Protein AF-A0A520KYK0-F1 (afdb_monomer)

Mean predicted aligned error: 3.5 Å

Sequence (124 aa):
MNSVIFGQGYVASILNVGLQRIKDGEIGLEGIPLGNSISKTVEAINIVGAFDLDKKKIGKNLGEVTKDYWDGNIKFDDDYIIEEGYRDNRKGGNVDLEEELERLTDIYERKDAEIFVNTITTES

pLDDT: mean 94.49, std 6.37, range [65.88, 98.56]

InterPro domains:
  IPR036291 NAD(P)-binding domain superfamily [SSF51735] (4-123)
  IPR052199 Myo-inositol 1-phosphate synthase [PTHR43125] (4-124)

Organism: NCBI:txid2491085

Radius of gyration: 15.78 Å; Cα contacts (8 Å, |Δi|>4): 165; chains: 1; bounding box: 41×30×44 Å

Nearest PDB structures (foldseek):
  3cin-assembly1_A  TM=8.875E-01  e=6.623E-11  Thermotoga maritima MSB8
  6irh-assembly1_A  TM=4.059E-01  e=8.403E+00  Homo sapiens
  6irh-assembly1_C  TM=4.058E-01  e=8.403E+00  Homo sapiens
  3cnb-assembly3_C  TM=2.040E-01  e=7.358E+00  Colwellia psychrerythraea 34H

Solvent-accessible surface area (backbone atoms only — not comparable to full-atom values): 7497 Å² total; per-residue (Å²): 86,32,24,34,36,36,27,78,42,65,68,48,37,53,49,53,51,51,48,46,35,38,62,72,63,76,47,79,56,82,94,44,95,58,52,79,80,51,97,66,54,72,70,53,57,38,68,68,36,33,21,30,87,54,76,91,43,42,78,36,37,46,66,64,57,29,56,82,73,40,95,69,92,77,82,62,93,67,59,39,53,26,35,78,52,90,75,91,48,65,91,79,48,93,65,64,61,64,62,55,48,52,56,49,50,55,52,40,58,77,53,58,54,76,41,82,44,84,54,54,81,87,84,131

Secondary structure (DSSP, 8-state):
-EEEEE--SHHHHHHHHHHHHHHTTSS--TT-TTTTSSSS-GGG-EEEEEEES-TTTTTSBHHHHHTTT--S----SS-PBEEE-----TTTS---HHHHHHHHHHHHHHTT--EEEE-PPPP-

Foldseek 3Di:
DEEEEEALDLVVLVLQVVLQCVLVVVDACPPPVCAVVDPDHSVNYDHLEYEYQDPVQAQAWSQVSSVVRDVDDDDGPRRDGHHHADDPCVVPDDDPPVVNVVVVVVVCVVSVHDYYHYPDDDDD

Structure (mmCIF, N/CA/C/O backbone):
data_AF-A0A520KYK0-F1
#
_entry.id   AF-A0A520KYK0-F1
#
loop_
_atom_site.group_PDB
_atom_site.id
_atom_site.type_symbol
_atom_site.label_atom_id
_atom_site.label_alt_id
_atom_site.label_comp_id
_atom_site.label_asym_id
_atom_site.label_entity_id
_atom_site.label_seq_id
_atom_site.pdbx_PDB_ins_code
_atom_site.Cartn_x
_atom_site.Cartn_y
_atom_site.Cartn_z
_atom_site.occupancy
_atom_site.B_iso_or_equiv
_atom_site.auth_seq_id
_atom_site.auth_comp_id
_atom_site.auth_asym_id
_atom_site.auth_atom_id
_atom_site.pdbx_PDB_model_num
ATOM 1 N N . MET A 1 1 ? 3.575 2.377 13.053 1.00 93.25 1 MET A N 1
ATOM 2 C CA . MET A 1 1 ? 4.380 1.284 12.475 1.00 93.25 1 MET A CA 1
ATOM 3 C C . MET A 1 1 ? 4.330 1.478 10.982 1.00 93.25 1 MET A C 1
ATOM 5 O O . MET A 1 1 ? 3.332 1.117 10.356 1.00 93.25 1 MET A O 1
ATOM 9 N N . ASN A 1 2 ? 5.336 2.161 10.456 1.00 97.50 2 ASN A N 1
ATOM 10 C CA . ASN A 1 2 ? 5.378 2.544 9.055 1.00 97.50 2 ASN A CA 1
ATOM 11 C C . ASN A 1 2 ? 5.711 1.310 8.227 1.00 97.50 2 ASN A C 1
ATOM 13 O O . ASN A 1 2 ? 6.734 0.658 8.423 1.00 97.50 2 ASN A O 1
ATOM 17 N N . SER A 1 3 ? 4.792 0.943 7.348 1.00 98.19 3 SER A N 1
ATOM 18 C CA . SER A 1 3 ? 4.852 -0.289 6.579 1.00 98.19 3 SER A CA 1
ATOM 19 C C . SER A 1 3 ? 4.788 0.024 5.094 1.00 98.19 3 SER A C 1
ATOM 21 O O . SER A 1 3 ? 4.066 0.928 4.680 1.00 98.19 3 SER A O 1
ATOM 23 N N . VAL A 1 4 ? 5.497 -0.746 4.280 1.00 98.50 4 VAL A N 1
ATOM 24 C CA . VAL A 1 4 ? 5.397 -0.681 2.820 1.00 98.50 4 VAL A CA 1
ATOM 25 C C . VAL A 1 4 ? 4.990 -2.029 2.245 1.00 98.50 4 VAL A C 1
ATOM 27 O O . VAL A 1 4 ? 5.268 -3.078 2.833 1.00 98.50 4 VAL A O 1
ATOM 30 N N . ILE A 1 5 ? 4.322 -2.003 1.093 1.00 98.56 5 ILE A N 1
ATOM 31 C CA . ILE A 1 5 ? 3.816 -3.207 0.426 1.00 98.56 5 ILE A CA 1
ATOM 32 C C . ILE A 1 5 ? 4.538 -3.442 -0.905 1.00 98.56 5 ILE A C 1
ATOM 34 O O . ILE A 1 5 ? 4.685 -2.528 -1.713 1.00 98.56 5 ILE A O 1
ATOM 38 N N . PHE A 1 6 ? 4.916 -4.688 -1.180 1.00 98.19 6 PHE A N 1
ATOM 39 C CA . PHE A 1 6 ? 5.351 -5.134 -2.503 1.00 98.19 6 PHE A CA 1
ATOM 40 C C . PHE A 1 6 ? 4.214 -5.885 -3.204 1.00 98.19 6 PHE A C 1
ATOM 42 O O . PHE A 1 6 ? 3.749 -6.915 -2.724 1.00 98.19 6 PHE A O 1
ATOM 49 N N . GLY A 1 7 ? 3.768 -5.372 -4.350 1.00 97.94 7 GLY A N 1
ATOM 50 C CA . GLY A 1 7 ? 2.629 -5.863 -5.125 1.00 97.94 7 GLY A CA 1
ATOM 51 C C . GLY A 1 7 ? 1.300 -5.270 -4.653 1.00 97.94 7 GLY A C 1
ATOM 52 O O . GLY A 1 7 ? 0.675 -5.797 -3.736 1.00 97.94 7 GLY A O 1
ATOM 53 N N . GLN A 1 8 ? 0.804 -4.227 -5.327 1.00 98.31 8 GLN A N 1
ATOM 54 C CA . GLN A 1 8 ? -0.491 -3.597 -5.038 1.00 98.31 8 GLN A CA 1
ATOM 55 C C . GLN A 1 8 ? -1.628 -4.350 -5.754 1.00 98.31 8 GLN A C 1
ATOM 57 O O . GLN A 1 8 ? -2.280 -3.850 -6.675 1.00 98.31 8 GLN A O 1
ATOM 62 N N . GLY A 1 9 ? -1.804 -5.620 -5.391 1.00 97.81 9 GLY A N 1
ATOM 63 C CA . GLY A 1 9 ? -2.870 -6.493 -5.889 1.00 97.81 9 GLY A CA 1
ATOM 64 C C . GLY A 1 9 ? -4.085 -6.550 -4.962 1.00 97.81 9 GLY A C 1
ATOM 65 O O . GLY A 1 9 ? -4.249 -5.728 -4.065 1.00 97.81 9 GLY A O 1
ATOM 66 N N . TYR A 1 10 ? -4.905 -7.589 -5.138 1.00 98.25 10 TYR A N 1
ATOM 67 C CA . TYR A 1 10 ? -6.143 -7.787 -4.374 1.00 98.25 10 TYR A CA 1
ATOM 68 C C . TYR A 1 10 ? -5.903 -7.780 -2.856 1.00 98.25 10 TYR A C 1
ATOM 70 O O . TYR A 1 10 ? -6.578 -7.064 -2.122 1.00 98.25 10 TYR A O 1
ATOM 78 N N . VAL A 1 11 ? -4.908 -8.538 -2.379 1.00 98.31 11 VAL A N 1
ATOM 79 C CA . VAL A 1 11 ? -4.589 -8.633 -0.943 1.00 98.31 11 VAL A CA 1
ATOM 80 C C . VAL A 1 11 ? -4.198 -7.268 -0.379 1.00 98.31 11 VAL A C 1
ATOM 82 O O . VAL A 1 11 ? -4.743 -6.851 0.637 1.00 98.31 11 VAL A O 1
ATOM 85 N N . ALA A 1 12 ? -3.304 -6.550 -1.061 1.00 98.44 12 ALA A N 1
ATOM 86 C CA . ALA A 1 12 ? -2.851 -5.227 -0.646 1.00 98.44 12 ALA A CA 1
ATOM 87 C C . ALA A 1 12 ? -3.992 -4.200 -0.622 1.00 98.44 12 ALA A C 1
ATOM 89 O O . ALA A 1 12 ? -4.089 -3.400 0.309 1.00 98.44 12 ALA A O 1
ATOM 90 N N . SER A 1 13 ? -4.878 -4.222 -1.619 1.00 98.38 13 SER A N 1
ATOM 91 C CA . SER A 1 13 ? -6.019 -3.307 -1.679 1.00 98.38 13 SER A CA 1
ATOM 92 C C . SER A 1 13 ? -7.034 -3.589 -0.573 1.00 98.38 13 SER A C 1
ATOM 94 O O . SER A 1 13 ? -7.455 -2.658 0.108 1.00 98.38 13 SER A O 1
ATOM 96 N N . ILE A 1 14 ? -7.366 -4.856 -0.309 1.00 98.19 14 ILE A N 1
ATOM 97 C CA . ILE A 1 14 ? -8.281 -5.201 0.789 1.00 98.19 14 ILE A CA 1
ATOM 98 C C . ILE A 1 14 ? -7.648 -4.963 2.164 1.00 98.19 14 ILE A C 1
ATOM 100 O O . ILE A 1 14 ? -8.354 -4.544 3.077 1.00 98.19 14 ILE A O 1
ATOM 104 N N . LEU A 1 15 ? -6.331 -5.151 2.317 1.00 98.19 15 LEU A N 1
ATOM 105 C CA . LEU A 1 15 ? -5.614 -4.775 3.538 1.00 98.19 15 LEU A CA 1
ATOM 106 C C . LEU A 1 15 ? -5.771 -3.276 3.824 1.00 98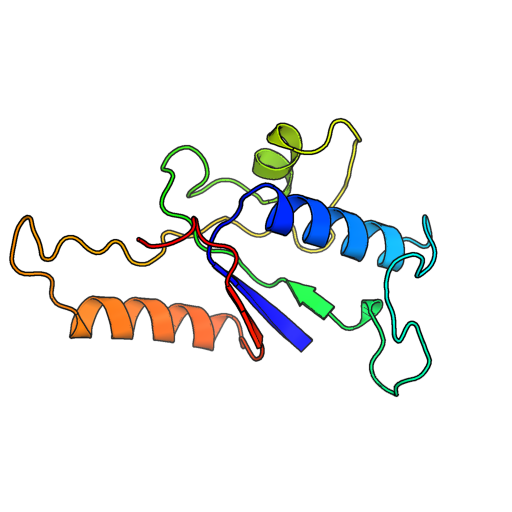.19 15 LEU A C 1
ATOM 108 O O . LEU A 1 15 ? -6.183 -2.913 4.921 1.00 98.19 15 LEU A O 1
ATOM 112 N N . ASN A 1 16 ? -5.501 -2.415 2.838 1.00 98.31 16 ASN A N 1
ATOM 113 C CA . ASN A 1 16 ? -5.664 -0.967 2.991 1.00 98.31 16 ASN A CA 1
ATOM 114 C C . ASN A 1 16 ? -7.114 -0.589 3.330 1.00 98.31 16 ASN A C 1
ATOM 116 O O . ASN A 1 16 ? -7.344 0.190 4.253 1.00 98.31 16 ASN A O 1
ATOM 120 N N . VAL A 1 17 ? -8.095 -1.185 2.638 1.00 98.31 17 VAL A N 1
ATOM 121 C CA . VAL A 1 17 ? -9.523 -0.967 2.922 1.00 98.31 17 VAL A CA 1
ATOM 122 C C . VAL A 1 17 ? -9.876 -1.372 4.350 1.00 98.31 17 VAL A C 1
ATOM 124 O O . VAL A 1 17 ? -10.509 -0.601 5.064 1.00 98.31 17 VAL A O 1
ATOM 127 N N . GLY A 1 18 ? -9.462 -2.563 4.785 1.00 97.88 18 GLY A N 1
ATOM 128 C CA . GLY A 1 18 ? -9.726 -3.054 6.134 1.00 97.88 18 GLY A CA 1
ATOM 129 C C . GLY A 1 18 ? -9.113 -2.154 7.204 1.00 97.88 18 GLY A C 1
ATOM 130 O O . GLY A 1 18 ? -9.805 -1.771 8.142 1.00 97.88 18 GLY A O 1
ATOM 131 N N . LEU A 1 19 ? -7.847 -1.758 7.033 1.00 97.62 19 LEU A N 1
ATOM 132 C CA . LEU A 1 19 ? -7.157 -0.866 7.968 1.00 97.62 19 LEU A CA 1
ATOM 133 C C . LEU A 1 19 ? -7.859 0.487 8.093 1.00 97.62 19 LEU A C 1
ATOM 135 O O . LEU A 1 19 ? -8.091 0.939 9.212 1.00 97.62 19 LEU A O 1
ATOM 139 N N . GLN A 1 20 ? -8.222 1.116 6.974 1.00 98.00 20 GLN A N 1
ATOM 140 C CA . GLN A 1 20 ? -8.898 2.413 7.004 1.00 98.00 20 GLN A CA 1
ATOM 141 C C . GLN A 1 20 ? -10.280 2.306 7.661 1.00 98.00 20 GLN A C 1
ATOM 143 O O . GLN A 1 20 ? -10.592 3.081 8.553 1.00 98.00 20 GLN A O 1
ATOM 148 N N . ARG A 1 21 ? -11.074 1.285 7.322 1.00 97.81 21 ARG A N 1
ATOM 149 C CA . ARG A 1 21 ? -12.408 1.098 7.918 1.00 97.81 21 ARG A CA 1
ATOM 150 C C . ARG A 1 21 ? -12.363 0.795 9.418 1.00 97.81 21 ARG A C 1
ATOM 152 O O . ARG A 1 21 ? -13.279 1.182 10.139 1.00 97.81 21 ARG A O 1
ATOM 159 N N . ILE A 1 22 ? -11.314 0.120 9.894 1.00 97.50 22 ILE A N 1
ATOM 160 C CA . ILE A 1 22 ? -11.063 -0.066 11.333 1.00 97.50 22 ILE A CA 1
ATOM 161 C C . ILE A 1 22 ? -10.727 1.280 11.988 1.00 97.50 22 ILE A C 1
ATOM 163 O O . ILE A 1 22 ? -11.317 1.612 13.013 1.00 97.50 22 ILE A O 1
ATOM 167 N N . LYS A 1 23 ? -9.839 2.083 11.382 1.00 96.44 23 LYS A N 1
ATOM 168 C CA . LYS A 1 23 ? -9.492 3.433 11.873 1.00 96.44 23 LYS A CA 1
ATOM 169 C C . LYS A 1 23 ? -10.707 4.361 11.937 1.00 96.44 23 LYS A C 1
ATOM 171 O O . LYS A 1 23 ? -10.858 5.097 12.910 1.00 96.44 23 LYS A O 1
ATOM 176 N N . ASP A 1 24 ? -11.595 4.265 10.953 1.00 96.56 24 ASP A N 1
ATOM 177 C CA . ASP A 1 24 ? -12.837 5.039 10.879 1.00 96.56 24 ASP A CA 1
ATOM 178 C C . ASP A 1 24 ? -13.919 4.531 11.856 1.00 96.56 24 ASP A C 1
ATOM 180 O O . ASP A 1 24 ? -14.963 5.164 12.023 1.00 96.56 24 ASP A O 1
ATOM 184 N N . GLY A 1 25 ? -13.693 3.387 12.514 1.00 96.25 25 GLY A N 1
ATOM 185 C CA . GLY A 1 25 ? -14.651 2.752 13.420 1.00 96.25 25 GLY A CA 1
ATOM 186 C C . GLY A 1 25 ? -15.861 2.129 12.716 1.00 96.25 25 GLY A C 1
ATOM 187 O O . GLY A 1 25 ? -16.878 1.869 13.359 1.00 96.25 25 GLY A O 1
ATOM 188 N N . GLU A 1 26 ? -15.782 1.892 11.404 1.00 97.19 26 GLU A N 1
ATOM 189 C CA . GLU A 1 26 ? -16.867 1.298 10.614 1.00 97.19 26 GLU A CA 1
ATOM 190 C C . GLU A 1 26 ? -17.014 -0.211 10.833 1.00 97.19 26 GLU A C 1
ATOM 192 O O . GLU A 1 26 ? -18.103 -0.764 10.657 1.00 97.19 26 GLU A O 1
ATOM 197 N N . ILE A 1 27 ? -15.908 -0.889 11.150 1.00 96.88 27 ILE A N 1
ATOM 198 C CA . ILE A 1 27 ? -15.851 -2.334 11.387 1.00 96.88 27 ILE A CA 1
ATOM 199 C C . ILE A 1 27 ? -15.013 -2.649 12.626 1.00 96.88 27 ILE A C 1
ATOM 201 O O . ILE A 1 27 ? -14.172 -1.853 13.041 1.00 96.88 27 ILE A O 1
ATOM 205 N N . GLY A 1 28 ? -15.257 -3.820 13.214 1.00 96.81 28 GLY A N 1
ATOM 206 C CA . GLY A 1 28 ? -14.467 -4.349 14.316 1.00 96.81 28 GLY A CA 1
ATOM 207 C C . GLY A 1 28 ? -13.207 -5.076 13.842 1.00 96.81 28 GLY A C 1
ATOM 208 O O . GLY A 1 28 ? -12.703 -4.872 12.738 1.00 96.81 28 GLY A O 1
ATOM 209 N N . LEU A 1 29 ? -12.686 -5.945 14.709 1.00 97.06 29 LEU A N 1
ATOM 210 C CA . LEU A 1 29 ? -11.453 -6.709 14.477 1.00 97.06 29 LEU A CA 1
ATOM 211 C C . LEU A 1 29 ? -11.734 -8.152 14.029 1.00 97.06 29 LEU A C 1
ATOM 213 O O . LEU A 1 29 ? -10.920 -9.053 14.247 1.00 97.06 29 LEU A O 1
ATOM 217 N N . GLU A 1 30 ? -12.904 -8.408 13.443 1.00 96.31 30 GLU A N 1
ATOM 218 C CA . GLU A 1 30 ? -13.256 -9.723 12.921 1.00 96.31 30 GLU A CA 1
ATOM 219 C C . GLU A 1 30 ? -12.237 -10.180 11.865 1.00 96.31 30 GLU A C 1
ATOM 221 O O . GLU A 1 30 ? -11.875 -9.446 10.950 1.00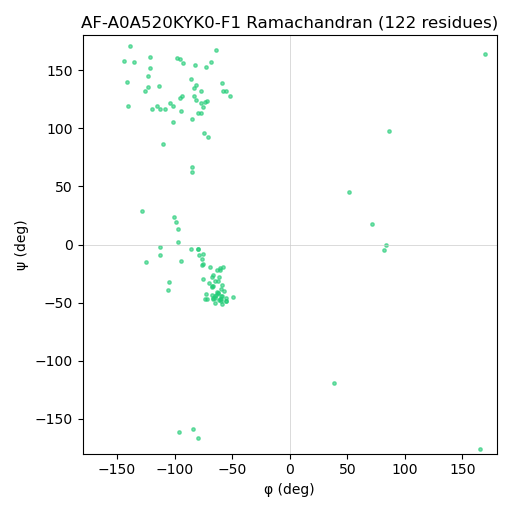 96.31 30 GLU A O 1
ATOM 226 N N . GLY A 1 31 ? -11.759 -11.421 11.994 1.00 95.69 31 GLY A N 1
ATOM 227 C CA . GLY A 1 31 ? -10.721 -11.965 11.114 1.00 95.69 31 GLY A CA 1
ATOM 228 C C . GLY A 1 31 ? -9.285 -11.600 11.508 1.00 95.69 31 GLY A C 1
ATOM 229 O O . GLY A 1 31 ? -8.358 -12.086 10.865 1.00 95.69 31 GLY A O 1
ATOM 230 N N . ILE A 1 32 ? -9.077 -10.825 12.581 1.00 96.69 32 ILE A N 1
ATOM 231 C CA . ILE A 1 32 ? -7.750 -10.511 13.131 1.00 96.69 32 ILE A CA 1
ATOM 232 C C . ILE A 1 32 ? -7.503 -11.396 14.364 1.00 96.69 32 ILE A C 1
ATOM 234 O O . ILE A 1 32 ? -8.063 -11.121 15.425 1.00 96.69 32 ILE A O 1
ATOM 238 N N . PRO A 1 33 ? -6.659 -12.448 14.279 1.00 95.56 33 PRO A N 1
ATOM 239 C CA . PRO A 1 33 ? -6.587 -13.488 15.314 1.00 95.56 33 PRO A CA 1
ATOM 240 C C . PRO A 1 33 ? -6.236 -12.988 16.716 1.00 95.56 33 PRO A C 1
ATOM 242 O O . PRO A 1 33 ? -6.718 -13.536 17.703 1.00 95.56 33 PRO A O 1
ATOM 245 N N . LEU A 1 34 ? -5.384 -11.963 16.804 1.00 94.94 34 LEU A N 1
ATOM 246 C CA . LEU A 1 34 ? -4.950 -11.394 18.078 1.00 94.94 34 LEU A CA 1
ATOM 247 C C . LEU A 1 34 ? -5.794 -10.191 18.510 1.00 94.94 34 LEU A C 1
ATOM 249 O O . LEU A 1 34 ? -5.725 -9.815 19.672 1.00 94.94 34 LEU A O 1
ATOM 253 N N . GLY A 1 35 ? -6.600 -9.594 17.625 1.00 90.94 35 GLY A N 1
ATOM 254 C CA . GLY A 1 35 ? -7.379 -8.384 17.913 1.00 90.94 35 GLY A CA 1
ATOM 255 C C . GLY A 1 35 ? -6.622 -7.376 18.794 1.00 90.94 35 GLY A C 1
ATOM 256 O O . GLY A 1 35 ? -5.527 -6.942 18.448 1.00 90.94 35 GLY A O 1
ATOM 257 N N . ASN A 1 36 ? -7.183 -7.087 19.973 1.00 88.88 36 ASN A N 1
ATOM 258 C CA . ASN A 1 36 ? -6.602 -6.202 20.995 1.00 88.88 36 ASN A CA 1
ATOM 259 C C . ASN A 1 36 ? -5.885 -6.947 22.140 1.00 88.88 36 ASN A C 1
ATOM 261 O O . ASN A 1 36 ? -5.702 -6.401 23.226 1.00 88.88 36 ASN A O 1
ATOM 265 N N . SER A 1 37 ? -5.502 -8.212 21.944 1.00 93.06 37 SER A N 1
ATOM 266 C CA . SER A 1 37 ? -4.834 -9.024 22.971 1.00 93.06 37 SER A CA 1
ATOM 267 C C . SER A 1 37 ? -3.335 -8.732 23.109 1.00 93.06 37 SER A C 1
ATOM 269 O O . SER A 1 37 ? -2.673 -9.328 23.958 1.00 93.06 37 SER A O 1
ATOM 271 N N . ILE A 1 38 ? -2.780 -7.863 22.261 1.00 92.69 38 ILE A N 1
ATOM 272 C CA . ILE A 1 38 ? -1.381 -7.426 22.285 1.00 92.69 38 ILE A CA 1
ATOM 273 C C . ILE A 1 38 ? -1.306 -5.903 22.445 1.00 92.69 38 ILE A C 1
ATOM 275 O O . ILE A 1 38 ? -2.270 -5.191 22.188 1.00 92.69 38 ILE A O 1
ATOM 279 N N . SER A 1 39 ? -0.149 -5.386 22.869 1.00 90.94 39 SER A N 1
ATOM 280 C CA . SER A 1 39 ? 0.027 -3.951 23.152 1.00 90.94 39 SER A CA 1
ATOM 281 C C . SER A 1 39 ? -0.005 -3.051 21.913 1.00 90.94 39 SER A C 1
ATOM 283 O O . SER A 1 39 ? -0.180 -1.841 22.042 1.00 90.94 39 SER A O 1
ATOM 285 N N . LYS A 1 40 ? 0.205 -3.616 20.720 1.00 90.38 40 LYS A N 1
ATOM 286 C CA . LYS A 1 40 ? 0.147 -2.899 19.443 1.00 90.38 40 LYS A CA 1
ATOM 287 C C . LYS A 1 40 ? -1.255 -3.026 18.863 1.00 90.38 40 LYS A C 1
ATOM 289 O O . LYS A 1 40 ? -1.746 -4.139 18.714 1.00 90.38 40 LYS A O 1
ATOM 294 N N . THR A 1 41 ? -1.867 -1.902 18.513 1.00 93.38 41 THR A N 1
ATOM 295 C CA . THR A 1 41 ? -3.211 -1.883 17.931 1.00 93.38 41 THR A CA 1
ATOM 296 C C . THR A 1 41 ? -3.149 -1.833 16.405 1.00 93.38 41 THR A C 1
ATOM 298 O O . THR A 1 41 ? -2.126 -1.460 15.822 1.00 93.38 41 THR A O 1
ATOM 301 N N . VAL A 1 42 ? -4.242 -2.223 15.750 1.00 94.19 42 VAL A N 1
ATOM 302 C CA . VAL A 1 42 ? -4.350 -2.238 14.282 1.00 94.19 42 VAL A CA 1
ATOM 303 C C . VAL A 1 42 ? -4.319 -0.817 13.717 1.00 94.19 42 VAL A C 1
ATOM 305 O O . VAL A 1 42 ? -3.693 -0.563 12.693 1.00 94.19 42 VAL A O 1
ATOM 308 N N . GLU A 1 43 ? -4.907 0.134 14.435 1.00 93.94 43 GLU A N 1
ATOM 309 C CA . GLU A 1 43 ? -4.952 1.555 14.089 1.00 93.94 43 GLU A CA 1
ATOM 310 C C . GLU A 1 43 ? -3.555 2.195 14.060 1.00 93.94 43 GLU A C 1
ATOM 312 O O . GLU A 1 43 ? -3.354 3.199 13.384 1.00 93.94 43 GLU A O 1
ATOM 317 N N . ALA A 1 44 ? -2.568 1.605 14.746 1.00 94.31 44 ALA A N 1
ATOM 318 C CA . ALA A 1 44 ? -1.181 2.071 14.734 1.00 94.31 44 ALA A CA 1
ATOM 319 C C . ALA A 1 44 ? -0.389 1.639 13.478 1.00 94.31 44 ALA A C 1
ATOM 321 O O . ALA A 1 44 ? 0.794 1.986 13.345 1.00 94.31 44 ALA A O 1
ATOM 322 N N . ILE A 1 45 ? -0.992 0.845 12.586 1.00 96.06 45 ILE A N 1
ATOM 323 C CA . ILE A 1 45 ? -0.402 0.446 11.303 1.00 96.06 45 ILE A CA 1
ATOM 324 C C . ILE A 1 45 ? -0.609 1.577 10.292 1.00 96.06 45 ILE A C 1
ATOM 326 O O . ILE A 1 45 ? -1.741 1.969 10.009 1.00 96.06 45 ILE A O 1
ATOM 330 N N . ASN A 1 46 ? 0.484 2.060 9.703 1.00 96.62 46 ASN A N 1
ATOM 331 C CA . ASN A 1 46 ? 0.456 3.059 8.638 1.00 96.62 46 ASN A CA 1
ATOM 332 C C . ASN A 1 46 ? 1.098 2.454 7.395 1.00 96.62 46 ASN A C 1
ATOM 334 O O . ASN A 1 46 ? 2.277 2.107 7.435 1.00 96.62 46 ASN A O 1
ATOM 338 N N . ILE A 1 47 ? 0.336 2.304 6.310 1.00 98.12 47 ILE A N 1
ATOM 339 C CA . ILE A 1 47 ? 0.912 1.928 5.019 1.00 98.12 47 ILE A CA 1
ATOM 340 C C . ILE A 1 47 ? 1.395 3.214 4.348 1.00 98.12 47 ILE A C 1
ATOM 342 O O . ILE A 1 47 ? 0.589 4.037 3.933 1.00 98.12 47 ILE A O 1
ATOM 346 N N . VAL A 1 48 ? 2.712 3.400 4.277 1.00 97.62 48 VAL A N 1
ATOM 347 C CA . VAL A 1 48 ? 3.353 4.650 3.817 1.00 97.62 48 VAL A CA 1
ATOM 348 C C . VAL A 1 48 ? 3.774 4.603 2.341 1.00 97.62 48 VAL A C 1
ATOM 350 O O . VAL A 1 48 ? 4.377 5.536 1.796 1.00 97.62 48 VAL A O 1
ATOM 353 N N . GLY A 1 49 ? 3.482 3.494 1.667 1.00 97.88 49 GLY A N 1
ATOM 354 C CA . GLY A 1 49 ? 3.757 3.310 0.252 1.00 97.88 49 GLY A CA 1
ATOM 355 C C . GLY A 1 49 ? 3.551 1.874 -0.203 1.00 97.88 49 GLY A C 1
ATOM 356 O O . GLY A 1 49 ? 3.532 0.934 0.596 1.00 97.88 49 GLY A O 1
ATOM 357 N N . ALA A 1 50 ? 3.454 1.704 -1.515 1.00 98.44 50 ALA A N 1
ATOM 358 C CA . ALA A 1 50 ? 3.516 0.395 -2.134 1.00 98.44 50 ALA A CA 1
ATOM 359 C C . ALA A 1 50 ? 4.233 0.457 -3.476 1.00 98.44 50 ALA A C 1
ATOM 361 O O . ALA A 1 50 ? 4.292 1.505 -4.120 1.00 98.44 50 ALA A O 1
ATOM 362 N N . PHE A 1 51 ? 4.736 -0.698 -3.893 1.00 98.38 51 PHE A N 1
ATOM 363 C CA . PHE A 1 51 ? 5.513 -0.867 -5.108 1.00 98.38 51 PHE A CA 1
ATOM 364 C C . PHE A 1 51 ? 4.856 -1.913 -5.997 1.00 98.38 51 PHE A C 1
ATOM 366 O O . PHE A 1 51 ? 4.465 -2.978 -5.521 1.00 98.38 51 PHE A O 1
ATOM 373 N N . ASP A 1 52 ? 4.745 -1.645 -7.291 1.00 98.06 52 ASP A N 1
ATOM 374 C CA . ASP A 1 52 ? 4.217 -2.602 -8.267 1.00 98.06 52 ASP A CA 1
ATOM 375 C C . ASP A 1 52 ? 5.053 -2.555 -9.558 1.00 98.06 52 ASP A C 1
ATOM 377 O O . ASP A 1 52 ? 5.926 -1.703 -9.731 1.00 98.06 52 ASP A O 1
ATOM 381 N N . LEU A 1 53 ? 4.807 -3.508 -10.454 1.00 96.38 53 LEU A N 1
ATOM 382 C CA . LEU A 1 53 ? 5.420 -3.603 -11.778 1.00 96.38 53 LEU A CA 1
ATOM 383 C C . LEU A 1 53 ? 4.403 -3.378 -12.905 1.00 96.38 53 LEU A C 1
ATOM 385 O O . LEU A 1 53 ? 4.786 -3.292 -14.077 1.00 96.38 53 LEU A O 1
ATOM 389 N N . ASP A 1 54 ? 3.110 -3.312 -12.589 1.00 96.75 54 ASP A N 1
ATOM 390 C CA . ASP A 1 54 ? 2.070 -2.969 -13.547 1.00 96.75 54 ASP A CA 1
ATOM 391 C C . ASP A 1 54 ? 2.053 -1.456 -13.812 1.00 96.75 54 ASP A C 1
ATOM 393 O O . ASP A 1 54 ? 1.663 -0.645 -12.968 1.00 96.75 54 ASP A O 1
ATOM 397 N N . LYS A 1 55 ? 2.403 -1.077 -15.046 1.00 96.62 55 LYS A N 1
ATOM 398 C CA . LYS A 1 55 ? 2.382 0.313 -15.528 1.00 96.62 55 LYS A CA 1
ATOM 399 C C . LYS A 1 55 ? 1.007 0.974 -15.429 1.00 96.62 55 LYS A C 1
ATOM 401 O O . LYS A 1 55 ? 0.922 2.194 -15.483 1.00 96.62 55 LYS A O 1
ATOM 406 N N . LYS A 1 56 ? -0.076 0.199 -15.315 1.00 97.25 56 LYS A N 1
ATOM 407 C CA . LYS A 1 56 ? -1.423 0.739 -15.098 1.00 97.25 56 LYS A CA 1
ATOM 408 C C . LYS A 1 56 ? -1.650 1.224 -13.668 1.00 97.25 56 LYS A C 1
ATOM 410 O O . LYS A 1 56 ? -2.628 1.941 -13.461 1.00 97.25 56 LYS A O 1
ATOM 415 N N . LYS A 1 57 ? -0.813 0.818 -12.710 1.00 98.38 57 LYS A N 1
ATOM 416 C CA . LYS A 1 57 ? -0.915 1.184 -11.290 1.00 98.38 57 LYS A CA 1
ATOM 417 C C . LYS A 1 57 ? 0.140 2.204 -10.884 1.00 98.38 57 LYS A C 1
ATOM 419 O O . LYS A 1 57 ? -0.171 3.111 -10.124 1.00 98.38 57 LYS A O 1
ATOM 424 N N . ILE A 1 58 ? 1.362 2.059 -11.400 1.00 98.25 58 ILE A N 1
ATOM 425 C CA . ILE A 1 58 ? 2.480 2.961 -11.097 1.00 98.25 58 ILE A CA 1
ATOM 426 C C . ILE A 1 58 ? 2.084 4.412 -11.409 1.00 98.25 58 ILE A C 1
ATOM 428 O O . ILE A 1 58 ? 1.542 4.704 -12.476 1.00 98.25 58 ILE A O 1
ATOM 432 N N . GLY A 1 59 ? 2.355 5.316 -10.466 1.00 98.38 59 GLY A N 1
ATOM 433 C CA . GLY A 1 59 ? 2.032 6.739 -10.562 1.00 98.38 59 GLY A CA 1
ATOM 434 C C . GLY A 1 59 ? 0.587 7.101 -10.203 1.00 98.38 59 GLY A C 1
ATOM 435 O O . GLY A 1 59 ? 0.269 8.287 -10.167 1.00 98.38 59 GLY A O 1
ATOM 436 N N . LYS A 1 60 ? -0.283 6.123 -9.922 1.00 98.50 60 LYS A N 1
ATOM 437 C CA . LYS A 1 60 ? -1.644 6.369 -9.428 1.00 98.50 60 LYS A CA 1
ATOM 438 C C . LYS A 1 60 ? -1.698 6.348 -7.910 1.00 98.50 60 LYS A C 1
ATOM 440 O O . LYS A 1 60 ? -0.887 5.686 -7.265 1.00 98.50 60 LYS A O 1
ATOM 445 N N . ASN A 1 61 ? -2.701 7.020 -7.359 1.00 98.19 61 ASN A N 1
ATOM 446 C CA . ASN A 1 61 ? -2.987 6.965 -5.932 1.00 98.19 61 ASN A CA 1
ATOM 447 C C . ASN A 1 61 ? -3.600 5.612 -5.532 1.00 98.19 61 ASN A C 1
ATOM 449 O O . ASN A 1 61 ? -4.280 4.955 -6.333 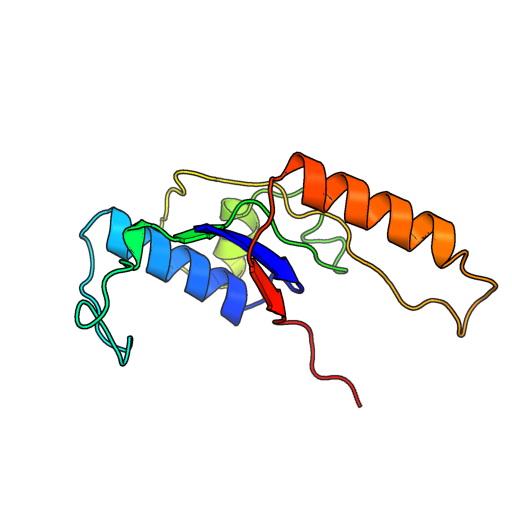1.00 98.19 61 ASN A O 1
ATOM 453 N N . LEU A 1 62 ? -3.398 5.212 -4.278 1.00 98.31 62 LEU A N 1
ATOM 454 C CA . LEU A 1 62 ? -3.982 4.017 -3.670 1.00 98.31 62 LEU A CA 1
ATOM 455 C C . LEU A 1 62 ? -5.499 3.937 -3.906 1.00 98.31 62 LEU A C 1
ATOM 457 O O . LEU A 1 62 ? -6.014 2.880 -4.283 1.00 98.31 62 LEU A O 1
ATOM 461 N N . GLY A 1 63 ? -6.213 5.045 -3.720 1.00 97.56 63 GLY A N 1
ATOM 462 C CA . GLY A 1 63 ? -7.653 5.161 -3.911 1.00 97.56 63 GLY A CA 1
ATOM 463 C C . GLY A 1 63 ? -8.098 4.904 -5.345 1.00 97.56 63 GLY A C 1
ATOM 464 O O . GLY A 1 63 ? -9.180 4.368 -5.569 1.00 97.56 63 GLY A O 1
ATOM 465 N N . GLU A 1 64 ? -7.267 5.233 -6.333 1.00 97.25 64 GLU A N 1
ATOM 466 C CA . GLU A 1 64 ? -7.554 4.925 -7.733 1.00 97.25 64 GLU A CA 1
ATOM 467 C C . GLU A 1 64 ? -7.377 3.440 -8.025 1.00 97.25 64 GLU A C 1
ATOM 469 O O . GLU A 1 64 ? -8.258 2.835 -8.627 1.00 97.25 64 GLU A O 1
ATOM 474 N N . VAL A 1 65 ? -6.268 2.850 -7.577 1.00 98.00 65 VAL A N 1
ATOM 475 C CA . VAL A 1 65 ? -5.968 1.429 -7.810 1.00 98.00 65 VAL A CA 1
ATOM 476 C C . VAL A 1 65 ? -6.943 0.525 -7.055 1.00 98.00 65 VAL A C 1
ATOM 478 O O . VAL A 1 65 ? -7.343 -0.520 -7.557 1.00 98.00 65 VAL A O 1
ATOM 481 N N . THR A 1 66 ? -7.371 0.928 -5.861 1.00 98.00 66 THR A N 1
ATOM 482 C CA . THR A 1 66 ? -8.279 0.134 -5.022 1.00 98.00 66 THR A CA 1
ATOM 483 C C . THR A 1 66 ? -9.675 -0.020 -5.625 1.00 98.00 66 THR A C 1
ATOM 485 O O . THR A 1 66 ? -10.314 -1.042 -5.380 1.00 98.00 66 THR A O 1
ATOM 488 N N . LYS A 1 67 ? -10.124 0.914 -6.475 1.00 96.31 67 LYS A N 1
ATOM 489 C CA . LYS A 1 67 ? -11.417 0.811 -7.182 1.00 96.31 67 LYS A CA 1
ATOM 490 C C . LYS A 1 67 ? -11.515 -0.411 -8.092 1.00 96.31 67 LYS A C 1
ATOM 492 O O . LYS A 1 67 ? -12.618 -0.856 -8.374 1.00 96.31 67 LYS A O 1
ATOM 497 N N . ASP A 1 68 ? -10.383 -0.971 -8.515 1.00 96.12 68 ASP A N 1
ATOM 498 C CA . ASP A 1 68 ? -10.362 -2.197 -9.317 1.00 96.12 68 ASP A CA 1
ATOM 499 C C . ASP A 1 68 ? -10.635 -3.462 -8.471 1.00 96.12 68 ASP A C 1
ATOM 501 O O . ASP A 1 68 ? -10.865 -4.535 -9.027 1.00 96.12 68 ASP A O 1
ATOM 505 N N . TYR A 1 69 ? -10.601 -3.358 -7.134 1.00 97.00 69 TYR A N 1
ATOM 506 C CA . TYR A 1 69 ? -10.711 -4.489 -6.198 1.00 97.00 69 TYR A CA 1
ATOM 507 C C . TYR A 1 69 ? -11.826 -4.336 -5.156 1.00 97.00 69 TYR A C 1
ATOM 509 O O . TYR A 1 69 ? -12.171 -5.306 -4.478 1.00 97.00 69 TYR A O 1
ATOM 517 N N . TRP A 1 70 ? -12.361 -3.127 -4.984 1.00 96.69 70 TRP A N 1
ATOM 518 C CA . TRP A 1 70 ? -13.384 -2.811 -3.996 1.00 96.69 70 TRP A CA 1
ATOM 519 C C . TRP A 1 70 ? -14.420 -1.851 -4.581 1.00 96.69 70 TRP A C 1
ATOM 521 O O . TRP A 1 70 ? -14.098 -0.720 -4.939 1.00 96.69 70 TRP A O 1
ATOM 531 N N . ASP A 1 71 ? -15.677 -2.296 -4.619 1.00 92.06 71 ASP A N 1
ATOM 532 C CA . ASP A 1 71 ? -16.796 -1.538 -5.198 1.00 92.06 71 ASP A CA 1
ATOM 533 C C . ASP A 1 71 ? -17.340 -0.436 -4.268 1.00 92.06 71 ASP A C 1
ATOM 535 O O . ASP A 1 71 ? -18.198 0.359 -4.660 1.00 92.06 71 ASP A O 1
ATOM 539 N N . GLY A 1 72 ? -16.890 -0.392 -3.011 1.00 90.00 72 GLY A N 1
ATOM 540 C CA . GLY A 1 72 ? -17.313 0.622 -2.050 1.00 90.00 72 GLY A CA 1
ATOM 541 C C . GLY A 1 72 ? -16.540 1.931 -2.201 1.00 90.00 72 GLY A C 1
ATOM 542 O O . GLY A 1 72 ? -15.390 1.960 -2.633 1.00 90.00 72 GLY A O 1
ATOM 543 N N . ASN A 1 73 ? -17.158 3.036 -1.784 1.00 90.31 73 ASN A N 1
ATOM 544 C CA . ASN A 1 73 ? -16.443 4.300 -1.669 1.00 90.31 73 ASN A CA 1
ATOM 545 C C . ASN A 1 73 ? -15.583 4.282 -0.404 1.00 90.31 73 ASN A C 1
ATOM 547 O O . ASN A 1 73 ? -16.078 3.940 0.667 1.00 90.31 73 ASN A O 1
ATOM 551 N N . ILE A 1 74 ? -14.319 4.666 -0.526 1.00 94.81 74 ILE A N 1
ATOM 552 C CA . ILE A 1 74 ? -13.407 4.774 0.606 1.00 94.81 74 ILE A CA 1
ATOM 553 C C . ILE A 1 74 ? -12.515 5.992 0.428 1.00 94.81 74 ILE A C 1
ATOM 555 O O . ILE A 1 74 ? -12.077 6.300 -0.682 1.00 94.81 74 ILE A O 1
ATOM 559 N N . LYS A 1 75 ? -12.275 6.696 1.530 1.00 95.81 75 LYS A N 1
ATOM 560 C CA . LYS A 1 75 ? -11.324 7.796 1.593 1.00 95.81 75 LYS A CA 1
ATOM 561 C C . LYS A 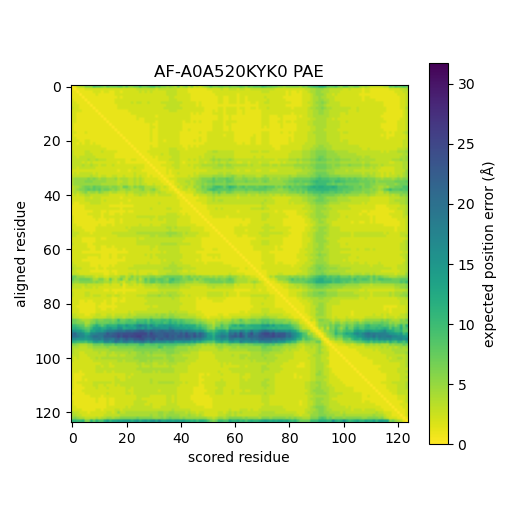1 75 ? -10.177 7.352 2.485 1.00 95.81 75 LYS A C 1
ATOM 563 O O . LYS A 1 75 ? -10.394 7.096 3.659 1.00 95.81 75 LYS A O 1
ATOM 568 N N . PHE A 1 76 ? -8.985 7.265 1.914 1.00 97.50 76 PHE A N 1
ATOM 569 C CA . PHE A 1 76 ? -7.782 6.974 2.678 1.00 97.50 76 PHE A CA 1
ATOM 570 C C . PHE A 1 76 ? -7.269 8.248 3.345 1.00 97.50 76 PHE A C 1
ATOM 572 O O . PHE A 1 76 ? -7.255 9.308 2.712 1.00 97.50 76 PHE A O 1
ATOM 579 N N . ASP A 1 77 ? -6.853 8.140 4.605 1.00 95.50 77 ASP A N 1
ATOM 580 C CA . ASP A 1 77 ? -6.120 9.217 5.275 1.00 95.50 77 ASP A CA 1
ATOM 581 C C . ASP A 1 77 ? -4.769 9.444 4.583 1.00 95.50 77 ASP A C 1
ATOM 583 O O . ASP A 1 77 ? -4.412 10.581 4.275 1.00 95.50 77 ASP A O 1
ATOM 587 N N . ASP A 1 78 ? -4.087 8.343 4.248 1.00 93.69 78 ASP A N 1
ATOM 588 C CA . ASP A 1 78 ? -2.835 8.317 3.492 1.00 93.69 78 ASP A CA 1
ATOM 589 C C . ASP A 1 78 ? -3.064 7.724 2.090 1.00 93.69 78 ASP A C 1
ATOM 591 O O . ASP A 1 78 ? -2.889 6.528 1.851 1.00 93.69 78 ASP A O 1
ATOM 595 N N . ASP A 1 79 ? -3.464 8.569 1.136 1.00 97.31 79 ASP A N 1
ATOM 596 C CA . ASP A 1 79 ? -3.668 8.183 -0.269 1.00 97.31 79 ASP A CA 1
ATOM 597 C C . ASP A 1 79 ? -2.352 8.242 -1.068 1.00 97.31 79 ASP A C 1
ATOM 599 O O . ASP A 1 79 ? -2.138 9.114 -1.910 1.00 97.31 79 ASP A O 1
ATOM 603 N N . TYR A 1 80 ? -1.412 7.353 -0.737 1.00 97.62 80 TYR A N 1
ATOM 604 C CA . TYR A 1 80 ? -0.069 7.351 -1.324 1.00 97.62 80 TYR A CA 1
ATOM 605 C C . TYR A 1 80 ? -0.058 6.973 -2.815 1.00 97.62 80 TYR A C 1
ATOM 607 O O . TYR A 1 80 ? -0.930 6.264 -3.318 1.00 97.62 80 TYR A O 1
ATOM 615 N N . ILE A 1 81 ? 0.998 7.391 -3.517 1.00 98.38 81 ILE A N 1
ATOM 616 C CA . ILE A 1 81 ? 1.247 7.026 -4.917 1.00 98.38 81 ILE A CA 1
ATOM 617 C C . ILE A 1 81 ? 1.929 5.653 -4.981 1.00 98.38 81 ILE A C 1
ATOM 619 O O . ILE A 1 81 ? 2.878 5.396 -4.240 1.00 98.38 81 ILE A O 1
ATOM 623 N N . ILE A 1 82 ? 1.467 4.778 -5.879 1.00 98.56 82 ILE A N 1
ATOM 624 C CA . ILE A 1 82 ? 2.128 3.496 -6.157 1.00 98.56 82 ILE A CA 1
ATOM 625 C C . ILE A 1 82 ? 3.425 3.753 -6.924 1.00 98.56 82 ILE A C 1
ATOM 627 O O . ILE A 1 82 ? 3.413 4.340 -8.009 1.00 98.56 82 ILE A O 1
ATOM 631 N N . GLU A 1 83 ? 4.539 3.280 -6.382 1.00 98.19 83 GLU A N 1
ATOM 632 C CA . GLU A 1 83 ? 5.873 3.468 -6.948 1.00 98.19 83 GLU A CA 1
ATOM 633 C C . GLU A 1 83 ? 6.322 2.249 -7.765 1.00 98.19 83 GLU A C 1
ATOM 635 O O . GLU A 1 83 ? 5.778 1.147 -7.652 1.00 98.19 83 GLU A O 1
ATOM 640 N N . GLU A 1 84 ? 7.311 2.442 -8.636 1.00 97.31 84 GLU A N 1
ATOM 641 C CA . GLU A 1 84 ? 7.894 1.340 -9.402 1.00 97.31 84 GLU A CA 1
ATOM 642 C C . GLU A 1 84 ? 8.851 0.524 -8.523 1.00 97.31 84 GLU A C 1
ATOM 644 O O . GLU A 1 84 ? 9.830 1.045 -7.975 1.00 97.31 84 GLU A O 1
ATOM 649 N N . GLY A 1 85 ? 8.554 -0.772 -8.400 1.00 95.56 85 GLY A N 1
ATOM 6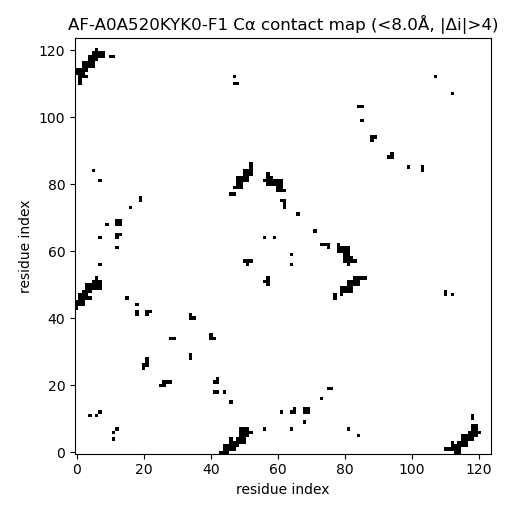50 C CA . GLY A 1 85 ? 9.404 -1.734 -7.701 1.00 95.56 85 GLY A CA 1
ATOM 651 C C . GLY A 1 85 ? 10.586 -2.225 -8.539 1.00 95.56 85 GLY A C 1
ATOM 652 O O . GLY A 1 85 ? 10.913 -1.678 -9.589 1.00 95.56 85 GLY A O 1
ATOM 653 N N . TYR A 1 86 ? 11.224 -3.301 -8.080 1.00 92.31 86 TYR A N 1
ATOM 654 C CA . TYR A 1 86 ? 12.291 -3.965 -8.826 1.00 92.31 86 TYR A CA 1
ATOM 655 C C . TYR A 1 86 ? 11.726 -4.944 -9.860 1.00 92.31 86 TYR A C 1
ATOM 657 O O . TYR A 1 86 ? 10.954 -5.843 -9.517 1.00 92.31 86 TYR A O 1
ATOM 665 N N . ARG A 1 87 ? 12.153 -4.820 -11.121 1.00 86.12 87 ARG A N 1
ATOM 666 C CA . ARG A 1 87 ? 11.898 -5.825 -12.160 1.00 86.12 87 ARG A CA 1
ATOM 667 C C . ARG A 1 87 ? 13.160 -6.629 -12.427 1.00 86.12 87 ARG A C 1
ATOM 669 O O . ARG A 1 87 ? 14.153 -6.086 -12.905 1.00 86.12 87 ARG A O 1
ATOM 676 N N . ASP A 1 88 ? 13.075 -7.944 -12.249 1.00 81.75 88 ASP A N 1
ATOM 677 C CA . ASP A 1 88 ? 14.152 -8.840 -12.658 1.00 81.75 88 ASP A CA 1
ATOM 678 C C . ASP A 1 88 ? 14.240 -8.948 -14.190 1.00 81.75 88 ASP A C 1
ATOM 680 O O . ASP A 1 88 ? 13.587 -9.774 -14.832 1.00 81.75 88 ASP A O 1
ATOM 684 N N . ASN A 1 89 ? 15.072 -8.092 -14.780 1.00 76.88 89 ASN A N 1
ATOM 685 C CA . ASN A 1 89 ? 15.400 -8.099 -16.202 1.00 76.88 89 ASN A CA 1
ATOM 686 C C . ASN A 1 89 ? 16.720 -8.827 -16.507 1.00 76.88 89 ASN A C 1
ATOM 688 O O . ASN A 1 89 ? 17.216 -8.724 -17.629 1.00 76.88 89 ASN A O 1
ATOM 692 N N . ARG A 1 90 ? 17.291 -9.598 -15.568 1.00 74.25 90 ARG A N 1
ATOM 693 C CA . ARG A 1 90 ? 18.600 -10.262 -15.761 1.00 74.25 90 ARG A CA 1
ATOM 694 C C . ARG A 1 90 ? 18.615 -11.248 -16.936 1.00 74.25 90 ARG A C 1
ATOM 696 O O . ARG A 1 90 ? 19.671 -11.559 -17.473 1.00 74.25 90 ARG A O 1
ATOM 703 N N . LYS A 1 91 ? 17.444 -11.722 -17.381 1.00 68.62 91 LYS A N 1
ATOM 704 C CA . LYS A 1 91 ? 17.297 -12.554 -18.592 1.00 68.62 91 LYS A CA 1
ATOM 705 C C . LYS A 1 91 ? 17.390 -11.763 -19.910 1.00 68.62 91 LYS A C 1
ATOM 707 O O . LYS A 1 91 ? 17.576 -12.378 -20.954 1.00 68.62 91 LYS A O 1
ATOM 712 N N . GLY A 1 92 ? 17.233 -10.438 -19.879 1.00 65.88 92 GLY A N 1
ATOM 713 C CA . GLY A 1 92 ? 17.17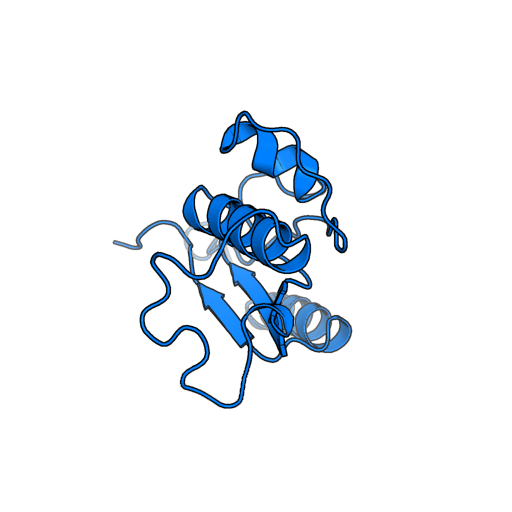5 -9.558 -21.055 1.00 65.88 92 GLY A CA 1
ATOM 714 C C . GLY A 1 92 ? 18.353 -8.589 -21.205 1.00 65.88 92 GLY A C 1
ATOM 715 O O . GLY A 1 92 ? 18.390 -7.849 -22.185 1.00 65.88 92 GLY A O 1
ATOM 716 N N . GLY A 1 93 ? 19.305 -8.576 -20.268 1.00 70.06 93 GLY A N 1
ATOM 717 C CA . GLY A 1 93 ? 20.465 -7.685 -20.302 1.00 70.06 93 GLY A CA 1
ATOM 718 C C . GLY A 1 93 ? 21.205 -7.619 -18.966 1.00 70.06 93 GLY A C 1
ATOM 719 O O . GLY A 1 93 ? 20.865 -8.331 -18.021 1.00 70.06 93 GLY A O 1
ATOM 720 N N . ASN A 1 94 ? 22.220 -6.754 -18.899 1.00 71.94 94 ASN A N 1
ATOM 721 C CA . ASN A 1 94 ? 22.936 -6.468 -17.659 1.00 71.94 94 ASN A CA 1
ATOM 722 C C . ASN A 1 94 ? 22.103 -5.477 -16.833 1.00 71.94 94 ASN A C 1
ATOM 724 O O . ASN A 1 94 ? 21.887 -4.351 -17.276 1.00 71.94 94 ASN A O 1
ATOM 728 N N . VAL A 1 95 ? 21.591 -5.916 -15.685 1.00 79.31 95 VAL A N 1
ATOM 729 C CA . VAL A 1 95 ? 20.911 -5.048 -14.714 1.00 79.31 95 VAL A CA 1
ATOM 730 C C . VAL A 1 95 ? 21.950 -4.634 -13.688 1.00 79.31 95 VAL A C 1
ATOM 732 O O . VAL A 1 95 ? 22.585 -5.510 -13.098 1.00 79.31 95 VAL A O 1
ATOM 735 N N . ASP A 1 96 ? 22.107 -3.331 -13.474 1.00 88.38 96 ASP A N 1
ATOM 736 C CA . ASP A 1 96 ? 22.877 -2.835 -12.342 1.00 88.38 96 ASP A CA 1
ATOM 737 C C . ASP A 1 96 ? 22.048 -3.029 -11.066 1.00 88.38 96 ASP A C 1
ATOM 739 O O . ASP A 1 96 ? 21.123 -2.280 -10.759 1.00 88.38 96 ASP A O 1
ATOM 743 N N . LEU A 1 97 ? 22.308 -4.142 -10.380 1.00 90.00 97 LEU A N 1
ATOM 744 C CA . LEU A 1 97 ? 21.609 -4.478 -9.143 1.00 90.00 97 LEU A CA 1
ATOM 745 C C . LEU A 1 97 ? 21.970 -3.520 -8.013 1.00 90.00 97 LEU A C 1
ATOM 747 O O . LEU A 1 97 ? 21.159 -3.352 -7.111 1.00 90.00 97 LEU A O 1
ATOM 751 N N . GLU A 1 98 ? 23.170 -2.946 -8.042 1.00 91.44 98 GLU A N 1
ATOM 752 C CA . GLU A 1 98 ? 23.633 -2.034 -7.004 1.00 91.44 98 GLU A CA 1
ATOM 753 C C . GLU A 1 98 ? 22.877 -0.709 -7.123 1.00 91.44 98 GLU A C 1
ATOM 755 O O . GLU A 1 98 ? 22.256 -0.288 -6.152 1.00 91.44 98 GLU A O 1
ATOM 760 N N . GLU A 1 99 ? 22.770 -0.159 -8.337 1.00 91.44 99 GLU A N 1
ATOM 761 C CA . GLU A 1 99 ? 21.972 1.046 -8.610 1.00 91.44 99 GLU A CA 1
ATOM 762 C C . GLU A 1 99 ? 20.484 0.862 -8.243 1.00 91.44 99 GLU A C 1
ATOM 764 O O . GLU A 1 99 ? 19.875 1.726 -7.608 1.00 91.44 99 GLU A O 1
ATOM 769 N N . GLU A 1 100 ? 19.877 -0.279 -8.595 1.00 92.06 100 GLU A N 1
ATOM 770 C CA . GLU A 1 100 ? 18.476 -0.551 -8.234 1.00 92.06 100 GLU A CA 1
ATOM 771 C C . GLU A 1 100 ? 18.273 -0.731 -6.726 1.00 92.06 100 GLU A C 1
ATOM 773 O O . GLU A 1 100 ? 17.239 -0.317 -6.191 1.00 92.06 100 GLU A O 1
ATOM 778 N 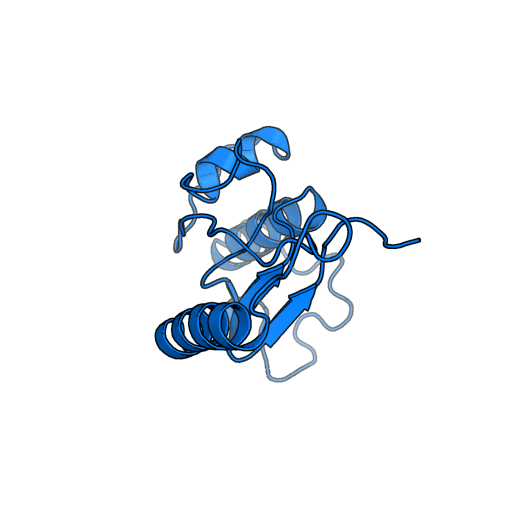N . LEU A 1 101 ? 19.238 -1.345 -6.033 1.00 93.69 101 LEU A N 1
ATOM 779 C CA . LEU A 1 101 ? 19.199 -1.468 -4.580 1.00 93.69 101 LEU A CA 1
ATOM 780 C C . LEU A 1 101 ? 19.284 -0.093 -3.926 1.00 93.69 101 LEU A C 1
ATOM 782 O O . LEU A 1 101 ? 18.410 0.209 -3.118 1.00 93.69 101 LEU A O 1
ATOM 786 N N . GLU A 1 102 ? 20.253 0.738 -4.317 1.00 95.94 102 GLU A N 1
ATOM 787 C CA . GLU A 1 102 ? 20.422 2.105 -3.807 1.00 95.94 102 GLU A CA 1
ATOM 788 C C . GLU A 1 102 ? 19.147 2.936 -4.002 1.00 95.94 102 GLU A C 1
ATOM 790 O O . GLU A 1 102 ? 18.614 3.509 -3.049 1.00 95.94 102 GLU A O 1
ATOM 795 N N . ARG A 1 103 ? 18.577 2.921 -5.216 1.00 95.06 103 ARG A N 1
ATOM 796 C CA . ARG A 1 103 ? 17.326 3.630 -5.524 1.00 95.06 103 ARG A CA 1
ATOM 797 C C . ARG A 1 103 ? 16.190 3.220 -4.589 1.00 95.06 103 ARG A C 1
ATOM 799 O O . ARG A 1 103 ? 15.432 4.072 -4.123 1.00 95.06 103 ARG A O 1
ATOM 806 N N . LEU A 1 104 ? 16.018 1.918 -4.366 1.00 95.94 104 LEU A N 1
ATOM 807 C CA . LEU A 1 104 ? 14.932 1.397 -3.541 1.00 95.94 104 LEU A CA 1
ATOM 808 C C . LEU A 1 104 ? 15.166 1.668 -2.055 1.00 95.94 104 LEU A C 1
ATOM 810 O O . LEU A 1 104 ? 14.233 2.097 -1.376 1.00 95.94 104 LEU A O 1
ATOM 814 N N . THR A 1 105 ? 16.390 1.485 -1.554 1.00 96.50 105 THR A N 1
ATOM 815 C CA . THR A 1 105 ? 16.722 1.780 -0.155 1.00 96.50 105 THR A CA 1
ATOM 816 C C . THR A 1 105 ? 16.537 3.256 0.165 1.00 96.50 105 THR A C 1
ATOM 818 O O . THR A 1 105 ? 15.902 3.562 1.170 1.00 96.50 105 THR A O 1
ATOM 821 N N . ASP A 1 106 ? 16.941 4.162 -0.730 1.00 97.81 106 ASP A N 1
ATOM 822 C CA . ASP A 1 106 ? 16.711 5.603 -0.575 1.00 97.81 106 ASP A CA 1
ATOM 823 C C . ASP A 1 106 ? 15.218 5.933 -0.428 1.00 97.81 106 ASP A C 1
ATOM 825 O O . ASP A 1 106 ? 14.817 6.801 0.353 1.00 97.81 106 ASP A O 1
ATOM 829 N N . ILE A 1 107 ? 14.355 5.250 -1.188 1.00 96.69 107 ILE A N 1
ATOM 830 C CA . ILE A 1 107 ? 12.905 5.427 -1.072 1.00 96.69 107 ILE A CA 1
ATOM 831 C C . ILE A 1 107 ? 12.414 4.917 0.286 1.00 96.69 107 ILE A C 1
ATOM 833 O O . ILE A 1 107 ? 11.629 5.608 0.940 1.00 96.69 107 ILE A O 1
ATOM 837 N N . TYR A 1 108 ? 12.851 3.730 0.709 1.00 96.94 108 TYR A N 1
ATOM 838 C CA . TYR A 1 108 ? 12.426 3.128 1.974 1.00 96.94 108 TYR A CA 1
ATOM 839 C C . TYR A 1 108 ? 12.847 3.975 3.179 1.00 96.94 108 TYR A C 1
ATOM 841 O O . TYR A 1 108 ? 12.037 4.188 4.081 1.00 96.94 108 TYR A O 1
ATOM 849 N N . GLU A 1 109 ? 14.065 4.519 3.161 1.00 97.69 109 GLU A N 1
ATOM 850 C CA . GLU A 1 109 ? 14.584 5.410 4.201 1.00 97.69 109 GLU A CA 1
ATOM 851 C C . GLU A 1 109 ? 13.799 6.721 4.275 1.00 97.69 109 GLU A C 1
ATOM 853 O O . GLU A 1 109 ? 13.376 7.129 5.355 1.00 97.69 109 GLU A O 1
ATOM 858 N N . ARG A 1 110 ? 13.512 7.362 3.133 1.00 97.31 110 ARG A N 1
ATOM 859 C CA . ARG A 1 110 ? 12.688 8.588 3.107 1.00 97.31 110 ARG A CA 1
ATOM 860 C C . ARG A 1 110 ? 11.268 8.372 3.624 1.00 97.31 110 ARG A C 1
ATOM 862 O O . ARG A 1 110 ? 10.648 9.322 4.098 1.00 97.31 110 ARG A O 1
ATOM 869 N N . LYS A 1 111 ? 10.745 7.153 3.495 1.00 96.38 111 LYS A N 1
ATOM 870 C CA . LYS A 1 111 ? 9.432 6.758 4.020 1.00 96.38 111 LYS A CA 1
ATOM 871 C C . LYS A 1 111 ? 9.474 6.305 5.478 1.00 96.38 111 LYS A C 1
ATOM 873 O O . LYS A 1 111 ? 8.412 6.011 6.020 1.00 96.38 111 LYS A O 1
ATOM 878 N N . ASP A 1 112 ? 10.659 6.236 6.088 1.00 97.56 112 ASP A N 1
ATOM 879 C CA . ASP A 1 112 ? 10.859 5.694 7.434 1.00 97.56 112 ASP A CA 1
ATOM 880 C C . ASP A 1 112 ? 10.214 4.302 7.573 1.00 97.56 112 ASP A C 1
ATOM 882 O O . ASP A 1 112 ? 9.447 4.036 8.495 1.00 97.56 112 ASP A O 1
ATOM 886 N N . ALA A 1 113 ? 10.421 3.436 6.572 1.00 97.50 113 ALA A N 1
ATOM 887 C CA . ALA A 1 113 ? 9.776 2.130 6.504 1.00 97.50 113 ALA A CA 1
ATOM 888 C C . ALA A 1 113 ? 10.385 1.144 7.518 1.00 97.50 113 ALA A C 1
ATOM 890 O O . ALA A 1 113 ? 11.570 0.823 7.467 1.00 97.50 113 ALA A O 1
ATOM 891 N N . GLU A 1 114 ? 9.544 0.607 8.403 1.00 98.00 114 GLU A N 1
ATOM 892 C CA . GLU A 1 114 ? 9.929 -0.334 9.463 1.00 98.00 114 GLU A CA 1
ATOM 893 C C . GLU A 1 114 ? 9.516 -1.779 9.135 1.00 98.00 114 GLU A C 1
ATOM 895 O O . GLU A 1 114 ? 10.164 -2.738 9.557 1.00 98.00 114 GLU A O 1
ATOM 900 N N . ILE A 1 115 ? 8.402 -1.946 8.412 1.00 98.06 115 ILE A N 1
ATOM 901 C CA . ILE A 1 115 ? 7.801 -3.245 8.090 1.00 98.06 115 ILE A CA 1
ATOM 902 C C . ILE A 1 115 ? 7.627 -3.366 6.576 1.00 98.06 115 ILE A C 1
ATOM 904 O O . ILE A 1 115 ? 7.071 -2.486 5.924 1.00 98.06 115 ILE A O 1
ATOM 908 N N . PHE A 1 116 ? 8.043 -4.499 6.019 1.00 98.19 116 PHE A N 1
ATOM 909 C CA . PHE A 1 116 ? 7.928 -4.795 4.594 1.00 98.19 116 PHE A CA 1
ATOM 910 C C . PHE A 1 116 ? 6.985 -5.979 4.403 1.00 98.19 116 PHE A C 1
ATOM 912 O O . PHE A 1 116 ? 7.238 -7.074 4.908 1.00 98.19 116 PHE A O 1
ATOM 919 N N . VAL A 1 117 ? 5.886 -5.763 3.684 1.00 98.31 117 VAL A N 1
ATOM 920 C CA . VAL A 1 117 ? 4.862 -6.782 3.440 1.00 98.31 117 VAL A CA 1
ATO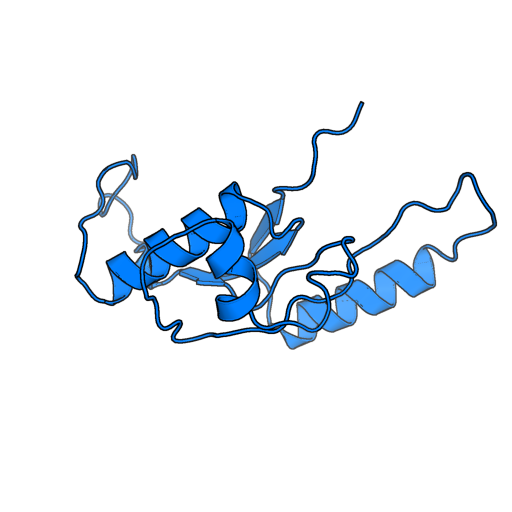M 921 C C . VAL A 1 117 ? 4.949 -7.223 1.986 1.00 98.31 117 VAL A C 1
ATOM 923 O O . VAL A 1 117 ? 4.724 -6.430 1.075 1.00 98.31 117 VAL A O 1
ATOM 926 N N . ASN A 1 118 ? 5.270 -8.496 1.756 1.00 97.94 118 ASN A N 1
ATOM 927 C CA . ASN A 1 118 ? 5.364 -9.039 0.407 1.00 97.94 118 ASN A CA 1
ATOM 928 C C . ASN A 1 118 ? 4.048 -9.707 -0.021 1.00 97.94 118 ASN A C 1
ATOM 930 O O . ASN A 1 118 ? 3.660 -10.734 0.534 1.00 97.94 118 ASN A O 1
ATOM 934 N N . THR A 1 119 ? 3.389 -9.137 -1.029 1.00 97.62 119 THR A N 1
ATOM 935 C CA . THR A 1 119 ? 2.157 -9.649 -1.651 1.00 97.62 119 THR A CA 1
ATOM 936 C C . THR A 1 1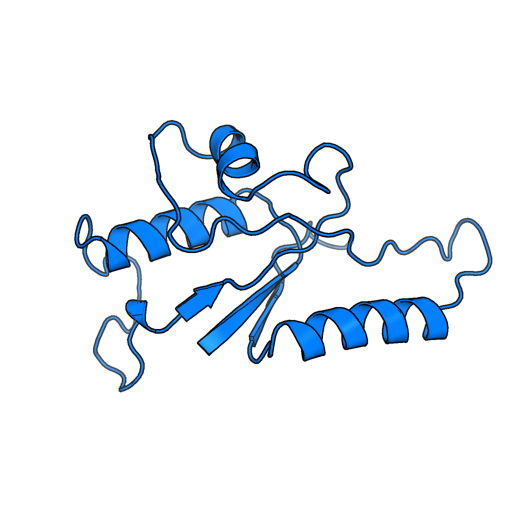19 ? 2.283 -9.746 -3.173 1.00 97.62 119 THR A C 1
ATOM 938 O O . THR A 1 119 ? 1.293 -9.610 -3.898 1.00 97.62 119 THR A O 1
ATOM 941 N N . ILE A 1 120 ? 3.503 -9.956 -3.677 1.00 96.31 120 ILE A N 1
ATOM 942 C CA . ILE A 1 120 ? 3.757 -10.128 -5.108 1.00 96.31 120 ILE A CA 1
ATOM 943 C C . ILE A 1 120 ? 3.086 -11.391 -5.659 1.00 96.31 120 ILE A C 1
ATOM 945 O O . ILE A 1 120 ? 2.618 -12.272 -4.935 1.00 96.31 120 ILE A O 1
ATOM 949 N N . THR A 1 121 ? 3.054 -11.474 -6.988 1.00 93.31 121 THR A N 1
ATOM 950 C CA . THR A 1 121 ? 2.627 -12.692 -7.684 1.00 93.31 121 THR A CA 1
ATOM 951 C C . THR A 1 121 ? 3.528 -13.858 -7.284 1.00 93.31 121 THR A C 1
ATOM 953 O O . THR A 1 121 ? 4.738 -13.686 -7.195 1.00 93.31 121 THR A O 1
ATOM 956 N N . THR A 1 122 ? 2.943 -15.038 -7.064 1.00 94.44 122 THR A N 1
ATOM 957 C CA . THR A 1 122 ? 3.688 -16.257 -6.728 1.00 94.44 122 THR A CA 1
ATOM 958 C C . THR A 1 122 ? 4.811 -16.513 -7.732 1.00 94.44 122 THR A C 1
ATOM 960 O O . THR A 1 122 ? 4.576 -16.546 -8.940 1.00 94.44 122 THR A O 1
ATOM 963 N N . GLU A 1 123 ? 6.020 -16.709 -7.218 1.00 88.06 123 GLU A N 1
ATOM 964 C CA . GLU A 1 123 ? 7.204 -17.041 -8.007 1.00 88.06 123 GLU A CA 1
ATOM 965 C C . GLU A 1 123 ? 7.275 -18.562 -8.223 1.00 88.06 123 GLU A C 1
ATOM 967 O O . GLU A 1 123 ? 6.907 -19.339 -7.337 1.00 88.06 123 GLU A O 1
ATOM 972 N N . SER A 1 124 ? 7.715 -18.989 -9.410 1.00 80.88 124 SER A N 1
ATOM 973 C CA . SER A 1 124 ? 7.828 -20.398 -9.827 1.00 80.88 124 SER A CA 1
ATOM 974 C C . SER A 1 124 ? 9.245 -20.760 -10.236 1.00 80.88 124 SER A C 1
ATOM 976 O O . SER A 1 124 ? 9.829 -19.931 -10.976 1.00 80.88 124 SER A O 1
#